Protein AF-A0A7X8L745-F1 (afdb_monomer)

Foldseek 3Di:
DVPDDAAPPQGQQQWADPDPPDTRHDDHPQAVVQVVVQVVCCVVPVDRDKGFDADQDWDQDPPVRDTPSHHPDGTPYIDPVQFFFDPDFPLVCCCVPVVVVDDDPRSLVVSLVCQVPDDPDCVPPPRCPPPDRDGSSNVVSNVVCVVVDPDPPDDDDDDDDPPNPDSND

Mean predicted aligned error: 8.17 Å

Solvent-accessible surface area (backbone atoms only — not comparable to full-atom values): 10421 Å² total; per-residue (Å²): 93,99,86,46,82,65,16,94,87,60,42,68,56,42,40,41,83,67,50,99,89,42,64,42,70,33,80,58,71,44,50,63,52,28,54,50,51,31,49,53,46,25,75,76,68,75,45,87,61,79,36,64,48,68,34,77,21,55,46,67,42,86,84,82,69,43,72,47,77,47,23,89,47,26,49,88,22,58,32,76,85,49,67,58,54,77,88,70,70,45,63,66,56,42,43,68,63,81,35,57,91,47,57,71,70,60,32,51,50,53,50,32,52,50,65,71,72,53,70,94,73,53,88,84,38,82,60,35,65,85,64,78,88,48,40,42,47,51,57,52,16,48,52,44,37,69,69,63,48,95,61,90,86,69,87,82,82,80,88,85,77,73,86,80,63,55,94,68,111

Secondary structure (DSSP, 8-state):
-TT---BTTTBTTTPEEEETTEEEPPP-SHHHHHHHHHHHHHHHHS-----EE-----EE-TTT--EE---SSS-SEE-GGG-S------HHHIIIIISTT--HHHHHHHHHHHHHHS-S--TTSTTTTT-----HHHHHHHHHHHHH-SS--S-------STT--TT-

Sequence (169 aa):
INGSGYNEEYGLLGSNKATDDSVKLFPRDCQELVDKIQNIIKEKTGKTIEVMVYGDGAFKDPVGKIWELADPVVSPAYTKGLEGTPNEIKLKYLADNNFADLKGEELKKAISEYIHDKKNDLVGEAESLGTTPRRLTDLIGSLCDLTSGSGDKGTPIVYIQGYFDNFSE

Radius of gyration: 20.5 Å; Cα contacts (8 Å, |Δi|>4): 199; chains: 1; bounding box: 45×47×62 Å

Nearest PDB structures (foldseek):
  7vvg-assembly1_C  TM=2.165E-01  e=9.466E+00  Homo sapiens

pLDDT: mean 82.8, std 11.99, range [50.78, 98.5]

Structure (mmCIF, N/CA/C/O backbone):
data_AF-A0A7X8L745-F1
#
_entry.id   AF-A0A7X8L745-F1
#
loop_
_atom_site.group_PDB
_atom_site.id
_atom_site.type_symbol
_atom_site.label_atom_id
_atom_site.label_alt_id
_atom_site.label_comp_id
_atom_site.label_asym_id
_atom_site.label_entity_id
_atom_site.label_seq_id
_atom_site.pdbx_PDB_ins_code
_atom_site.Cartn_x
_atom_site.Cartn_y
_atom_site.Cartn_z
_atom_site.occupancy
_atom_site.B_iso_or_equiv
_atom_site.auth_seq_id
_atom_site.auth_comp_id
_atom_site.auth_asym_id
_atom_site.auth_atom_id
_atom_site.pdbx_PDB_model_num
ATOM 1 N N . ILE A 1 1 ? 10.014 0.113 -27.063 1.00 50.78 1 ILE A N 1
ATOM 2 C CA . ILE A 1 1 ? 10.855 0.756 -28.110 1.00 50.78 1 ILE A CA 1
ATOM 3 C C . ILE A 1 1 ? 11.950 -0.225 -28.511 1.00 50.78 1 ILE A C 1
ATOM 5 O O . ILE A 1 1 ? 12.624 -0.698 -27.618 1.00 50.78 1 ILE A O 1
ATOM 9 N N . ASN A 1 2 ? 12.118 -0.589 -29.788 1.00 63.34 2 ASN A N 1
ATOM 10 C CA . ASN A 1 2 ? 13.163 -1.540 -30.234 1.00 63.34 2 ASN A CA 1
ATOM 11 C C . ASN A 1 2 ? 13.205 -2.884 -29.461 1.00 63.34 2 ASN A C 1
ATOM 13 O O . ASN A 1 2 ? 14.276 -3.427 -29.216 1.00 63.34 2 ASN A O 1
ATOM 17 N N . GLY A 1 3 ? 12.049 -3.407 -29.034 1.00 69.88 3 GLY A N 1
ATOM 18 C CA . GLY A 1 3 ? 11.961 -4.606 -28.184 1.00 69.88 3 GLY A CA 1
ATOM 19 C C . GLY A 1 3 ? 12.091 -4.346 -26.676 1.00 69.88 3 GLY A C 1
ATOM 20 O O . GLY A 1 3 ? 11.764 -5.221 -25.882 1.00 69.88 3 GLY A O 1
ATOM 21 N N . SER A 1 4 ? 12.482 -3.140 -26.257 1.00 68.12 4 SER A N 1
ATOM 22 C CA . SER A 1 4 ? 12.376 -2.698 -24.864 1.00 68.12 4 SER A CA 1
ATOM 23 C C . SER A 1 4 ? 10.902 -2.536 -24.486 1.00 68.12 4 SER A C 1
ATOM 25 O O . SER A 1 4 ? 10.138 -1.905 -25.229 1.00 68.12 4 SER A O 1
ATOM 27 N N . GLY A 1 5 ? 10.509 -3.123 -23.354 1.00 75.94 5 GLY A N 1
ATOM 28 C CA . GLY A 1 5 ? 9.145 -3.056 -22.828 1.00 75.94 5 GLY A CA 1
ATOM 29 C C . GLY A 1 5 ? 8.729 -1.645 -22.401 1.00 75.94 5 GLY A C 1
ATOM 30 O O . GLY A 1 5 ? 9.510 -0.700 -22.471 1.00 75.94 5 GLY A O 1
ATOM 31 N N . TYR A 1 6 ? 7.476 -1.512 -21.984 1.00 84.75 6 TYR A N 1
ATOM 32 C CA . TYR A 1 6 ? 6.902 -0.335 -21.331 1.00 84.75 6 TYR A CA 1
ATOM 33 C C . TYR A 1 6 ? 5.765 -0.810 -20.414 1.00 84.75 6 TYR A C 1
ATOM 35 O O . TYR A 1 6 ? 5.348 -1.969 -20.522 1.00 84.75 6 TYR A O 1
ATOM 43 N N . ASN A 1 7 ? 5.282 0.049 -19.514 1.00 89.25 7 ASN A N 1
ATOM 44 C CA . ASN A 1 7 ? 4.068 -0.248 -18.758 1.00 89.25 7 ASN A CA 1
ATOM 45 C C . ASN A 1 7 ? 2.842 0.016 -19.651 1.00 89.25 7 ASN A C 1
ATOM 47 O O . ASN A 1 7 ? 2.701 1.113 -20.178 1.00 89.25 7 ASN A O 1
ATOM 51 N N . GLU A 1 8 ? 1.965 -0.969 -19.837 1.00 88.12 8 GLU A N 1
ATOM 52 C CA . GLU A 1 8 ? 0.867 -0.889 -20.817 1.00 88.12 8 GLU A CA 1
ATOM 53 C C . GLU A 1 8 ? -0.171 0.204 -20.513 1.00 88.12 8 GLU A C 1
ATOM 55 O O . GLU A 1 8 ? -0.780 0.730 -21.443 1.00 88.12 8 GLU A O 1
ATOM 60 N N . GLU A 1 9 ? -0.328 0.580 -19.243 1.00 87.06 9 GLU A N 1
ATOM 61 C CA . GLU A 1 9 ? -1.280 1.597 -18.788 1.00 87.06 9 GLU A CA 1
ATOM 62 C C . GLU A 1 9 ? -0.651 2.998 -18.751 1.00 87.06 9 GLU A C 1
ATOM 64 O O . GLU A 1 9 ? -1.219 3.958 -19.271 1.00 87.06 9 GLU A O 1
ATOM 69 N N . TYR A 1 10 ? 0.551 3.118 -18.181 1.00 85.81 10 TYR A N 1
ATOM 70 C CA . TYR A 1 10 ? 1.201 4.410 -17.921 1.00 85.81 10 TYR A CA 1
ATOM 71 C C . TYR A 1 10 ? 2.267 4.789 -18.961 1.00 85.81 10 TYR A C 1
ATOM 73 O O . TYR A 1 10 ? 2.782 5.910 -18.973 1.00 85.81 10 TYR A O 1
ATOM 81 N N . GLY A 1 11 ? 2.618 3.884 -19.873 1.00 86.06 11 GLY A N 1
ATOM 82 C CA . GLY A 1 11 ? 3.629 4.130 -20.893 1.00 86.06 11 GLY A CA 1
ATOM 83 C C . GLY A 1 11 ? 5.019 4.325 -20.288 1.00 86.06 11 GLY A C 1
ATOM 84 O O . GLY A 1 11 ? 5.586 3.412 -19.688 1.00 86.06 11 GLY A O 1
ATOM 85 N N . LEU A 1 12 ? 5.574 5.522 -20.500 1.00 83.88 12 LEU A N 1
ATOM 86 C CA . LEU A 1 12 ? 6.846 5.966 -19.921 1.00 83.88 12 LEU A CA 1
ATOM 87 C C . LEU A 1 12 ? 6.657 6.913 -18.721 1.00 83.88 12 LEU A C 1
ATOM 89 O O . LEU A 1 12 ? 7.660 7.347 -18.155 1.00 83.88 12 LEU A O 1
ATOM 93 N N . LEU A 1 13 ? 5.418 7.235 -18.313 1.00 79.81 13 LEU A N 1
ATOM 94 C CA . LEU A 1 13 ? 5.203 7.948 -17.047 1.00 79.81 13 LEU A CA 1
ATOM 95 C C . LEU A 1 13 ? 5.739 7.102 -15.884 1.00 79.81 13 LEU A C 1
ATOM 97 O O . LEU A 1 13 ? 5.608 5.880 -15.897 1.00 79.81 13 LEU A O 1
ATOM 101 N N . GLY A 1 14 ? 6.370 7.753 -14.904 1.00 77.50 14 GLY A N 1
ATOM 102 C CA . GLY A 1 14 ? 7.045 7.084 -13.784 1.00 77.50 14 GLY A CA 1
ATOM 103 C C . GLY A 1 14 ? 8.386 6.436 -14.146 1.00 77.50 14 GLY A C 1
ATOM 104 O O . GLY A 1 14 ? 9.046 5.853 -13.293 1.00 77.50 14 GLY A O 1
ATOM 105 N N . SER A 1 15 ? 8.831 6.514 -15.408 1.00 83.62 15 SER A N 1
ATOM 106 C CA . SER A 1 15 ? 10.187 6.078 -15.750 1.00 83.62 15 SER A CA 1
ATOM 107 C C . SER A 1 15 ? 11.200 7.107 -15.256 1.00 83.62 15 SER A C 1
ATOM 109 O O . SER A 1 15 ? 11.067 8.298 -15.534 1.00 83.62 15 SER A O 1
ATOM 111 N N . ASN A 1 16 ? 12.238 6.650 -14.564 1.00 80.69 16 ASN A N 1
ATOM 112 C CA . ASN A 1 16 ? 13.275 7.520 -14.013 1.00 80.69 16 ASN A CA 1
ATOM 113 C C . ASN A 1 16 ? 14.526 7.510 -14.904 1.00 80.69 16 ASN A C 1
ATOM 115 O O . ASN A 1 16 ? 14.776 6.548 -15.629 1.00 80.69 16 ASN A O 1
ATOM 119 N N . LYS A 1 17 ? 15.346 8.559 -14.863 1.00 84.06 17 LYS A N 1
ATOM 120 C CA . LYS A 1 17 ? 16.627 8.578 -15.577 1.00 84.06 17 LYS A CA 1
ATOM 121 C C . LYS A 1 17 ? 17.587 7.583 -14.917 1.00 84.06 17 LYS A C 1
ATOM 123 O O . LYS A 1 17 ? 17.866 7.692 -13.730 1.00 84.06 17 LYS A O 1
ATOM 128 N N . ALA A 1 18 ? 18.087 6.616 -15.687 1.00 83.88 18 ALA A N 1
ATOM 129 C CA . ALA A 1 18 ? 19.045 5.615 -15.208 1.00 83.88 18 ALA A CA 1
ATOM 130 C C . ALA A 1 18 ? 20.480 5.970 -15.617 1.00 83.88 18 ALA A C 1
ATOM 132 O O . ALA A 1 18 ? 21.402 5.898 -14.810 1.00 83.88 18 ALA A O 1
ATOM 133 N N . THR A 1 19 ? 20.663 6.388 -16.869 1.00 87.06 19 THR A N 1
ATOM 134 C CA . THR A 1 19 ? 21.921 6.937 -17.394 1.00 87.06 19 THR A CA 1
ATOM 135 C C . THR A 1 19 ? 21.614 8.137 -18.285 1.00 87.06 19 THR A C 1
ATOM 137 O O . THR A 1 19 ? 20.452 8.507 -18.447 1.00 87.06 19 THR A O 1
ATOM 140 N N . ASP A 1 20 ? 22.627 8.764 -18.886 1.00 89.81 20 ASP A N 1
ATOM 141 C CA . ASP A 1 20 ? 22.391 9.885 -19.803 1.00 89.81 20 ASP A CA 1
ATOM 142 C C . ASP A 1 20 ? 21.532 9.529 -21.014 1.00 89.81 20 ASP A C 1
ATOM 144 O O . ASP A 1 20 ? 20.721 10.353 -21.436 1.00 89.81 20 ASP A O 1
ATOM 148 N N . ASP A 1 21 ? 21.624 8.278 -21.459 1.00 90.12 21 ASP A N 1
ATOM 149 C CA . ASP A 1 21 ? 20.957 7.779 -22.659 1.00 90.12 21 ASP A CA 1
ATOM 150 C C . ASP A 1 21 ? 19.914 6.686 -22.359 1.00 90.12 21 ASP A C 1
ATOM 152 O O . ASP A 1 21 ? 19.387 6.060 -23.279 1.00 90.12 21 ASP A O 1
ATOM 156 N N . SER A 1 22 ? 19.616 6.408 -21.081 1.00 87.25 22 SER A N 1
ATOM 157 C CA . SER A 1 22 ? 18.657 5.364 -20.6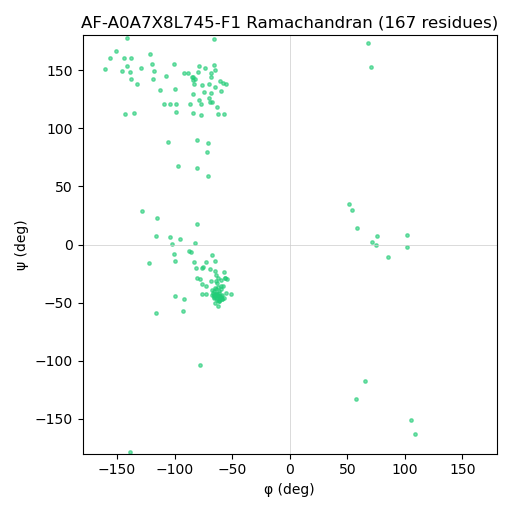99 1.00 87.25 22 SER A CA 1
ATOM 158 C C . SER A 1 22 ? 17.777 5.738 -19.513 1.00 87.25 22 SER A C 1
ATOM 160 O O . SER A 1 22 ? 18.147 6.518 -18.632 1.00 87.25 22 SER A O 1
ATOM 162 N N . VAL A 1 23 ? 16.596 5.125 -19.480 1.00 87.06 23 VAL A N 1
ATOM 163 C CA . VAL A 1 23 ? 15.621 5.277 -18.401 1.00 87.06 23 VAL A CA 1
ATOM 164 C C . VAL A 1 23 ? 15.350 3.934 -17.726 1.00 87.06 23 VAL A C 1
ATOM 166 O O . VAL A 1 23 ? 15.283 2.893 -18.383 1.00 87.06 23 VAL A O 1
ATOM 169 N N . LYS A 1 24 ? 15.175 3.965 -16.406 1.00 86.50 24 LYS A N 1
ATOM 170 C CA . LYS A 1 24 ? 14.598 2.886 -15.608 1.00 86.50 24 LYS A CA 1
ATOM 171 C C . LYS A 1 24 ? 13.093 2.928 -15.826 1.00 86.50 24 LYS A C 1
ATOM 173 O O . LYS A 1 24 ? 12.439 3.883 -15.420 1.00 86.50 24 LYS A O 1
ATOM 178 N N . LEU A 1 25 ? 12.569 1.915 -16.506 1.00 87.75 25 LEU A N 1
ATOM 179 C CA . LEU A 1 25 ? 11.150 1.839 -16.832 1.00 87.75 25 LEU A CA 1
ATOM 180 C C . LEU A 1 25 ? 10.306 1.621 -15.577 1.00 87.75 25 LEU A C 1
ATOM 182 O O . LEU A 1 25 ? 10.703 0.869 -14.682 1.00 87.75 25 LEU A O 1
ATOM 186 N N . PHE A 1 26 ? 9.124 2.232 -15.565 1.00 88.00 26 PHE A N 1
ATOM 187 C CA . PHE A 1 26 ? 8.087 1.920 -14.587 1.00 88.00 26 PHE A CA 1
ATOM 188 C C . PHE A 1 26 ? 7.727 0.421 -14.677 1.00 88.00 26 PHE A C 1
ATOM 190 O O . PHE A 1 26 ? 7.687 -0.128 -15.789 1.00 88.00 26 PHE A O 1
ATOM 197 N N . PRO A 1 27 ? 7.527 -0.282 -13.547 1.00 88.88 27 PRO A N 1
ATOM 198 C CA . PRO A 1 27 ? 7.383 -1.730 -13.553 1.00 88.88 27 PRO A CA 1
ATOM 199 C C . PRO A 1 27 ? 6.122 -2.174 -14.309 1.00 88.88 27 PRO A C 1
ATOM 201 O O . PRO A 1 27 ? 5.117 -1.466 -14.365 1.00 88.88 27 PRO A O 1
ATOM 204 N N . ARG A 1 28 ? 6.195 -3.364 -14.909 1.00 88.94 28 ARG A N 1
ATOM 205 C CA . ARG A 1 28 ? 5.112 -4.029 -15.653 1.00 88.94 28 ARG A CA 1
ATOM 206 C C . ARG A 1 28 ? 4.807 -5.387 -15.030 1.00 88.94 28 ARG A C 1
ATOM 208 O O . ARG A 1 28 ? 5.624 -5.903 -14.273 1.00 88.94 28 ARG A O 1
ATOM 215 N N . ASP A 1 29 ? 3.650 -5.953 -15.372 1.00 92.19 29 ASP A N 1
ATOM 216 C CA . ASP A 1 29 ? 3.195 -7.273 -14.907 1.00 92.19 29 ASP A CA 1
ATOM 217 C C . ASP A 1 29 ? 3.205 -7.407 -13.365 1.00 92.19 29 ASP A C 1
ATOM 219 O O . ASP A 1 29 ? 3.387 -8.486 -12.799 1.00 92.19 29 ASP A O 1
ATOM 223 N N . CYS A 1 30 ? 3.003 -6.286 -12.659 1.00 93.88 30 CYS A N 1
ATOM 224 C CA . CYS A 1 30 ? 3.108 -6.209 -11.202 1.00 93.88 30 CYS A CA 1
ATOM 225 C C . CYS A 1 30 ? 2.084 -7.104 -10.485 1.00 93.88 30 CYS A C 1
ATOM 227 O O . CYS A 1 30 ? 2.364 -7.575 -9.384 1.00 93.88 30 CYS A O 1
ATOM 229 N N . GLN A 1 31 ? 0.923 -7.364 -11.100 1.00 96.31 31 GLN A N 1
ATOM 230 C CA . GLN A 1 31 ? -0.106 -8.218 -10.503 1.00 96.31 31 GLN A CA 1
ATOM 231 C C . GLN A 1 31 ? 0.363 -9.672 -10.377 1.00 96.31 31 GLN A C 1
ATOM 233 O O . GLN A 1 31 ? 0.253 -10.263 -9.305 1.00 96.31 31 GLN A O 1
ATOM 238 N N . GLU A 1 32 ? 0.972 -10.228 -11.430 1.00 96.69 32 GLU A N 1
ATOM 239 C CA . GLU A 1 32 ? 1.518 -11.590 -11.386 1.00 96.69 32 GLU A CA 1
ATOM 240 C C . GLU A 1 32 ? 2.589 -11.713 -10.292 1.00 96.69 32 GLU A C 1
ATOM 242 O O . GLU A 1 32 ? 2.655 -12.718 -9.579 1.00 96.69 32 GLU A O 1
ATOM 247 N N . LEU A 1 33 ? 3.403 -10.666 -10.117 1.00 95.88 33 LEU A N 1
ATOM 248 C CA . LEU A 1 33 ? 4.432 -10.621 -9.085 1.00 95.88 33 LEU A CA 1
ATOM 249 C C . LEU A 1 33 ? 3.838 -10.690 -7.670 1.00 95.88 33 LEU A C 1
ATOM 251 O O . LEU A 1 33 ? 4.266 -11.540 -6.884 1.00 95.88 33 LEU A O 1
ATOM 255 N N . VAL A 1 34 ? 2.883 -9.817 -7.329 1.00 97.75 34 VAL A N 1
ATOM 256 C CA . VAL A 1 34 ? 2.319 -9.770 -5.965 1.00 97.75 34 VAL A CA 1
ATOM 257 C C . VAL A 1 34 ? 1.548 -11.047 -5.629 1.00 97.75 34 VAL A C 1
ATOM 259 O O . VAL A 1 34 ? 1.735 -11.597 -4.541 1.00 97.75 34 VAL A O 1
ATOM 262 N N . ASP A 1 35 ? 0.793 -11.590 -6.588 1.00 98.19 35 ASP A N 1
ATOM 263 C CA . ASP A 1 35 ? 0.045 -12.839 -6.419 1.00 98.19 35 ASP A CA 1
ATOM 264 C C . ASP A 1 35 ? 0.998 -14.021 -6.194 1.00 98.19 35 ASP A C 1
ATOM 266 O O . ASP A 1 35 ? 0.798 -14.857 -5.306 1.00 98.19 35 ASP A O 1
ATOM 270 N N . LYS A 1 36 ? 2.097 -14.078 -6.955 1.00 98.19 36 LYS A N 1
ATOM 271 C CA . LYS A 1 36 ? 3.127 -15.109 -6.797 1.00 98.19 36 LYS A CA 1
ATOM 272 C C . LYS A 1 36 ? 3.823 -15.022 -5.441 1.00 98.19 36 LYS A C 1
ATOM 274 O O . LYS A 1 36 ? 4.052 -16.059 -4.819 1.00 98.19 36 LYS A O 1
ATOM 279 N N . ILE A 1 37 ? 4.153 -13.819 -4.969 1.00 97.50 37 ILE A N 1
ATOM 280 C CA . ILE A 1 37 ? 4.774 -13.627 -3.650 1.00 97.50 37 ILE A CA 1
ATOM 281 C C . ILE A 1 37 ? 3.821 -14.088 -2.541 1.00 97.50 37 ILE A C 1
ATOM 283 O O . ILE A 1 37 ? 4.239 -14.865 -1.678 1.00 97.50 37 ILE A O 1
ATOM 287 N N . GLN A 1 38 ? 2.547 -13.678 -2.584 1.00 98.25 38 GLN A N 1
ATOM 288 C CA . GLN A 1 38 ? 1.542 -14.112 -1.609 1.00 98.25 38 GLN A CA 1
ATOM 289 C C . GLN A 1 38 ? 1.417 -15.642 -1.589 1.00 98.25 38 GLN A C 1
ATOM 291 O O . GLN A 1 38 ? 1.447 -16.247 -0.514 1.00 98.25 38 GLN A O 1
ATOM 296 N N . ASN A 1 39 ? 1.348 -16.277 -2.763 1.00 98.44 39 ASN A N 1
ATOM 297 C CA . ASN A 1 39 ? 1.272 -17.734 -2.880 1.00 98.44 39 ASN A CA 1
ATOM 298 C C . ASN A 1 39 ? 2.502 -18.429 -2.282 1.00 98.44 39 ASN A C 1
ATOM 300 O O . ASN A 1 39 ? 2.347 -19.324 -1.455 1.00 98.44 39 ASN A O 1
ATOM 304 N N . ILE A 1 40 ? 3.717 -17.977 -2.612 1.00 98.38 40 ILE A N 1
ATOM 305 C CA . ILE A 1 40 ? 4.962 -18.545 -2.066 1.00 98.38 40 ILE A CA 1
ATOM 306 C C . ILE A 1 40 ? 4.988 -18.453 -0.536 1.00 98.38 40 ILE A C 1
ATOM 308 O O . ILE A 1 40 ? 5.387 -19.403 0.143 1.00 98.38 40 ILE A O 1
ATOM 312 N N . ILE A 1 41 ? 4.581 -17.315 0.028 1.00 97.75 41 ILE A N 1
ATOM 313 C CA . ILE A 1 41 ? 4.568 -17.118 1.481 1.00 97.75 41 ILE A CA 1
ATOM 314 C C . ILE A 1 41 ? 3.519 -18.021 2.126 1.00 97.75 41 ILE A C 1
ATOM 316 O O . ILE A 1 41 ? 3.820 -18.687 3.120 1.00 97.75 41 ILE A O 1
ATOM 320 N N . LYS A 1 42 ? 2.329 -18.122 1.532 1.00 98.06 42 LYS A N 1
ATOM 321 C CA . LYS A 1 42 ? 1.263 -19.007 2.002 1.00 98.06 42 LYS A CA 1
ATOM 322 C C . LYS A 1 42 ? 1.676 -20.475 1.975 1.00 98.06 42 LYS A C 1
ATOM 324 O O . LYS A 1 42 ? 1.467 -21.171 2.963 1.00 98.06 42 LYS A O 1
ATOM 329 N N . GLU A 1 43 ? 2.316 -20.933 0.904 1.00 98.50 43 GLU A N 1
ATOM 330 C CA . GLU A 1 43 ? 2.841 -22.300 0.790 1.00 98.50 43 GLU A CA 1
ATOM 331 C C . GLU A 1 43 ? 3.909 -22.603 1.847 1.00 98.50 43 GLU A C 1
ATOM 333 O O . GLU A 1 43 ? 3.915 -23.683 2.435 1.00 98.50 43 GLU A O 1
ATOM 338 N N . LYS A 1 44 ? 4.810 -21.651 2.114 1.00 98.31 44 LYS A N 1
ATOM 339 C CA . LYS A 1 44 ? 5.933 -21.850 3.044 1.00 98.31 44 LYS A CA 1
ATOM 340 C C . LYS A 1 44 ? 5.556 -21.707 4.515 1.00 98.31 44 LYS A C 1
ATOM 342 O O . LYS A 1 44 ? 6.222 -22.294 5.362 1.00 98.31 44 LYS A O 1
ATOM 347 N N . THR A 1 45 ? 4.550 -20.895 4.829 1.00 97.81 45 THR A N 1
ATOM 348 C CA . THR A 1 45 ? 4.251 -20.482 6.213 1.00 97.81 45 THR A CA 1
ATOM 349 C C . THR A 1 45 ? 2.838 -20.834 6.671 1.00 97.81 45 THR A C 1
ATOM 351 O O . THR A 1 45 ? 2.546 -20.776 7.864 1.00 97.81 45 THR A O 1
ATOM 354 N N . GLY A 1 46 ? 1.938 -21.161 5.742 1.00 97.94 46 GLY A N 1
ATOM 355 C CA . GLY A 1 46 ? 0.508 -21.318 6.007 1.00 97.94 46 GLY A CA 1
ATOM 356 C C . GLY A 1 46 ? -0.228 -20.003 6.289 1.00 97.94 46 GLY A C 1
ATOM 357 O O . GLY A 1 46 ? -1.425 -20.031 6.576 1.00 97.94 46 GLY A O 1
ATOM 358 N N . LYS A 1 47 ? 0.450 -18.849 6.231 1.00 96.19 47 LYS A N 1
ATOM 359 C CA . LYS A 1 47 ? -0.143 -17.529 6.476 1.00 96.19 47 LYS A CA 1
ATOM 360 C C . LYS A 1 47 ? -0.452 -16.832 5.157 1.00 96.19 47 LYS A C 1
ATOM 362 O O . LYS A 1 47 ? 0.385 -16.790 4.261 1.00 96.19 47 LYS A O 1
ATOM 367 N N . THR A 1 48 ? -1.651 -16.267 5.056 1.00 95.62 48 THR A N 1
ATOM 368 C CA . THR A 1 48 ? -1.982 -15.336 3.971 1.00 95.62 48 THR A CA 1
ATOM 369 C C . THR A 1 48 ? -1.545 -13.951 4.424 1.00 95.62 48 THR A C 1
ATOM 371 O O . THR A 1 48 ? -1.986 -13.504 5.479 1.00 95.62 48 THR A O 1
ATOM 374 N N . ILE A 1 49 ? -0.652 -13.319 3.666 1.00 95.88 49 ILE A N 1
ATOM 375 C CA . ILE A 1 49 ? -0.269 -11.921 3.871 1.00 95.88 49 ILE A CA 1
ATOM 376 C C . ILE A 1 49 ? -0.648 -11.124 2.637 1.00 95.88 49 ILE A C 1
ATOM 378 O O . ILE A 1 49 ? -0.606 -11.658 1.527 1.00 95.88 49 ILE A O 1
ATOM 382 N N . GLU A 1 50 ? -0.964 -9.853 2.817 1.00 96.94 50 GLU A N 1
ATOM 383 C CA . GLU A 1 50 ? -1.178 -8.966 1.686 1.00 96.94 50 GLU A CA 1
ATOM 384 C C . GLU A 1 50 ? 0.148 -8.392 1.177 1.00 96.94 50 GLU A C 1
ATOM 386 O O . GLU A 1 50 ? 1.076 -8.147 1.949 1.00 96.94 50 GLU A O 1
ATOM 391 N N . VAL A 1 51 ? 0.246 -8.219 -0.139 1.00 97.69 51 VAL A N 1
ATOM 392 C CA . VAL A 1 51 ? 1.466 -7.815 -0.841 1.00 97.69 51 VAL A CA 1
ATOM 393 C C . VAL A 1 51 ? 1.118 -6.691 -1.806 1.00 97.69 51 VAL A C 1
ATOM 395 O O . VAL A 1 51 ? 0.113 -6.758 -2.506 1.00 97.69 51 VAL A O 1
ATOM 398 N N . MET A 1 52 ? 1.969 -5.671 -1.880 1.00 96.69 52 MET A N 1
ATOM 399 C CA . MET A 1 52 ? 1.854 -4.603 -2.869 1.00 96.69 52 MET A CA 1
ATOM 400 C C . MET A 1 52 ? 3.224 -4.221 -3.418 1.00 96.69 52 MET A C 1
ATOM 402 O O . MET A 1 52 ? 4.226 -4.270 -2.704 1.00 96.69 52 MET A O 1
ATOM 406 N N . VAL A 1 53 ? 3.253 -3.803 -4.680 1.00 94.94 53 VAL A N 1
ATOM 407 C CA . VAL A 1 53 ? 4.335 -2.962 -5.200 1.00 94.94 53 VAL A CA 1
ATOM 408 C C . VAL A 1 53 ? 3.972 -1.529 -4.839 1.00 94.94 53 VAL A C 1
ATOM 410 O O . VAL A 1 53 ? 2.840 -1.115 -5.085 1.00 94.94 53 VAL A O 1
ATOM 413 N N . TYR A 1 54 ? 4.896 -0.790 -4.236 1.00 92.44 54 TYR A N 1
ATOM 414 C CA . TYR A 1 54 ? 4.668 0.590 -3.824 1.00 92.44 54 TYR A CA 1
ATOM 415 C C . TYR A 1 54 ? 5.646 1.539 -4.518 1.00 92.44 54 TYR A C 1
ATOM 417 O O . TYR A 1 54 ? 6.734 1.133 -4.930 1.00 92.44 54 TYR A O 1
ATOM 425 N N . GLY A 1 55 ? 5.216 2.785 -4.621 1.00 87.62 55 GLY A N 1
ATOM 426 C CA . GLY A 1 55 ? 5.937 3.934 -5.133 1.00 87.62 55 GLY A CA 1
ATOM 427 C C . GLY A 1 55 ? 5.604 5.170 -4.302 1.00 87.62 55 GLY A C 1
ATOM 428 O O . GLY A 1 55 ? 4.790 5.110 -3.375 1.00 87.62 55 GLY A O 1
ATOM 429 N N . ASP A 1 56 ? 6.228 6.286 -4.641 1.00 81.06 56 ASP A N 1
ATOM 430 C CA . ASP A 1 56 ? 6.024 7.585 -3.987 1.00 81.06 56 ASP A CA 1
ATOM 431 C C . ASP A 1 56 ? 4.669 8.211 -4.362 1.00 81.06 56 ASP A C 1
ATOM 433 O O . ASP A 1 56 ? 3.978 8.801 -3.527 1.00 81.06 56 ASP A O 1
ATOM 437 N N . GLY A 1 57 ? 4.245 8.001 -5.609 1.00 80.75 57 GLY A N 1
ATOM 438 C CA . GLY A 1 57 ? 3.033 8.567 -6.177 1.00 80.75 57 GLY A CA 1
ATOM 439 C C . GLY A 1 57 ? 3.144 10.075 -6.413 1.00 80.75 57 GLY A C 1
ATOM 440 O O . GLY A 1 57 ? 3.868 10.809 -5.743 1.00 80.75 57 GLY A O 1
ATOM 441 N N . ALA A 1 58 ? 2.383 10.575 -7.382 1.00 77.62 58 ALA A N 1
ATOM 442 C CA . ALA A 1 58 ? 2.391 11.995 -7.684 1.00 77.62 58 ALA A CA 1
ATOM 443 C C . ALA A 1 58 ? 1.724 12.807 -6.563 1.00 77.62 58 ALA A C 1
ATOM 445 O O . ALA A 1 58 ? 0.554 12.592 -6.228 1.00 77.62 58 ALA A O 1
ATOM 446 N N . PHE A 1 59 ? 2.424 13.812 -6.036 1.00 71.44 59 PHE A N 1
ATOM 447 C CA . PHE A 1 59 ? 1.856 14.735 -5.057 1.00 71.44 59 PHE A CA 1
ATOM 448 C C . PHE A 1 59 ? 2.258 16.184 -5.322 1.00 71.44 59 PHE A C 1
ATOM 450 O O . PHE A 1 59 ? 3.203 16.499 -6.043 1.00 71.44 59 PHE A O 1
ATOM 457 N N . LYS A 1 60 ? 1.487 17.107 -4.746 1.00 68.69 60 LYS A N 1
ATOM 458 C CA . LYS A 1 60 ? 1.814 18.530 -4.763 1.00 68.69 60 LYS A CA 1
ATOM 459 C C . LYS A 1 60 ? 2.465 18.898 -3.445 1.00 68.69 60 LYS A C 1
ATOM 461 O O . LYS A 1 60 ? 1.781 18.902 -2.421 1.00 68.69 60 LYS A O 1
ATOM 466 N N . ASP A 1 61 ? 3.739 19.268 -3.482 1.00 65.56 61 ASP A N 1
ATOM 467 C CA . ASP A 1 61 ? 4.426 19.770 -2.299 1.00 65.56 61 ASP A CA 1
ATOM 468 C C . ASP A 1 61 ? 3.753 21.082 -1.835 1.00 65.56 61 ASP A C 1
ATOM 470 O O . ASP A 1 61 ? 3.718 22.076 -2.578 1.00 65.56 61 ASP A O 1
ATOM 474 N N . PRO A 1 62 ? 3.184 21.128 -0.615 1.00 67.81 62 PRO A N 1
ATOM 475 C CA . PRO A 1 62 ? 2.540 22.328 -0.104 1.00 67.81 62 PRO A CA 1
ATOM 476 C C . PRO A 1 62 ? 3.526 23.462 0.206 1.00 67.81 62 PRO A C 1
ATOM 478 O O . PRO A 1 62 ? 3.079 24.613 0.249 1.00 67.81 62 PRO A O 1
ATOM 481 N N . VAL A 1 63 ? 4.818 23.188 0.407 1.00 75.69 63 VAL A N 1
ATOM 482 C CA . VAL A 1 63 ? 5.845 24.191 0.731 1.00 75.69 63 VAL A CA 1
ATOM 483 C C . VAL A 1 63 ? 6.520 24.692 -0.542 1.00 75.69 63 VAL A C 1
ATOM 485 O O . VAL A 1 63 ? 6.443 25.885 -0.834 1.00 75.69 63 VAL A O 1
ATOM 488 N N . GLY A 1 64 ? 7.105 23.791 -1.333 1.00 70.94 64 GLY A N 1
ATOM 489 C CA . GLY A 1 64 ? 7.781 24.113 -2.591 1.00 70.94 64 GLY A CA 1
ATOM 490 C C . GLY A 1 64 ? 6.837 24.486 -3.734 1.00 70.94 64 GLY A C 1
ATOM 491 O O . GLY A 1 64 ? 7.278 25.062 -4.725 1.00 70.94 64 GLY A O 1
ATOM 492 N N . LYS A 1 65 ? 5.531 24.202 -3.601 1.00 70.94 65 LYS A N 1
ATOM 493 C CA . LYS A 1 65 ? 4.480 24.455 -4.611 1.00 70.94 65 LYS A CA 1
ATOM 494 C C . LYS A 1 65 ? 4.713 23.762 -5.956 1.00 70.94 65 LYS A C 1
ATOM 496 O O . LYS A 1 65 ? 4.022 24.083 -6.925 1.00 70.94 65 LYS A O 1
ATOM 501 N N . ILE A 1 66 ? 5.633 22.807 -6.008 1.00 68.12 66 ILE A N 1
ATOM 502 C CA . ILE A 1 66 ? 5.895 21.986 -7.183 1.00 68.12 66 ILE A CA 1
ATOM 503 C C . ILE A 1 66 ? 4.985 20.759 -7.174 1.00 68.12 66 ILE A C 1
ATOM 505 O O . ILE A 1 66 ? 4.598 20.255 -6.119 1.00 68.12 66 ILE A O 1
ATOM 509 N N . TRP A 1 67 ? 4.614 20.308 -8.367 1.00 65.44 67 TRP A N 1
ATOM 510 C CA . TRP A 1 67 ? 4.072 18.969 -8.540 1.00 65.44 67 TRP A CA 1
ATOM 511 C C . TRP A 1 67 ? 5.254 18.023 -8.662 1.00 65.44 67 TRP A C 1
ATOM 513 O O . TRP A 1 67 ? 6.006 18.103 -9.634 1.00 65.44 67 TRP A O 1
ATOM 523 N N . GLU A 1 68 ? 5.423 17.163 -7.670 1.00 64.94 68 GLU A N 1
ATOM 524 C CA . GLU A 1 68 ? 6.329 16.034 -7.762 1.00 64.94 68 GLU A CA 1
ATOM 525 C C . GLU A 1 68 ? 5.584 14.949 -8.538 1.00 64.94 68 GLU A C 1
ATOM 527 O O . GLU A 1 68 ? 4.783 14.190 -7.999 1.00 64.94 68 GLU A O 1
ATOM 532 N N . LEU A 1 69 ? 5.743 14.983 -9.862 1.00 66.00 69 LEU A N 1
ATOM 533 C CA . LEU A 1 69 ? 5.222 13.971 -10.779 1.00 66.00 69 LEU A CA 1
ATOM 534 C C . LEU A 1 69 ? 6.174 12.774 -10.769 1.00 66.00 69 LEU A C 1
ATOM 536 O O . LEU A 1 69 ? 6.868 12.536 -11.757 1.00 66.00 69 LEU A O 1
ATOM 540 N N . ALA A 1 70 ? 6.260 12.102 -9.625 1.00 75.12 70 ALA A N 1
ATOM 541 C CA . ALA A 1 70 ? 7.090 10.924 -9.467 1.00 75.12 70 ALA A CA 1
ATOM 542 C C . ALA A 1 70 ? 6.39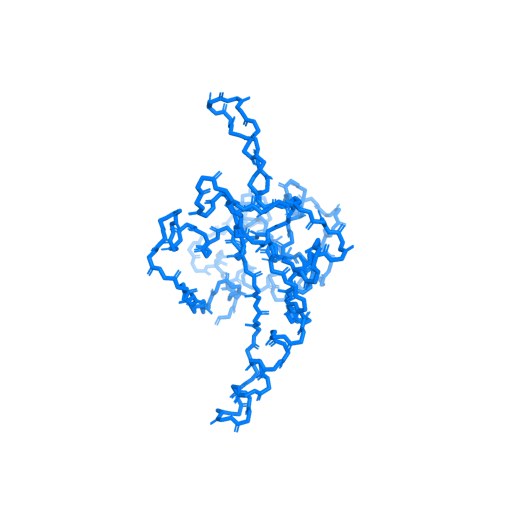3 9.708 -10.101 1.00 75.12 70 ALA A C 1
ATOM 544 O O . ALA A 1 70 ? 6.312 9.633 -11.331 1.00 75.12 70 ALA A O 1
ATOM 545 N N . ASP A 1 71 ? 5.806 8.809 -9.316 1.00 84.38 71 ASP A N 1
ATOM 546 C CA . ASP A 1 71 ? 5.036 7.704 -9.879 1.00 84.38 71 ASP A CA 1
ATOM 547 C C . ASP A 1 71 ? 3.594 8.104 -10.254 1.00 84.38 71 ASP A C 1
ATOM 549 O O . ASP A 1 71 ? 2.930 8.867 -9.545 1.00 84.38 71 ASP A O 1
ATOM 553 N N . PRO A 1 72 ? 3.040 7.579 -11.365 1.00 85.38 72 PRO A N 1
ATOM 554 C CA . PRO A 1 72 ? 1.670 7.885 -11.783 1.00 85.38 72 PRO A CA 1
ATOM 555 C C . PRO A 1 72 ? 0.615 7.376 -10.787 1.00 85.38 72 PRO A C 1
ATOM 557 O O . PRO A 1 72 ? -0.499 7.900 -10.753 1.00 85.38 72 PRO A O 1
ATOM 560 N N . VAL A 1 73 ? 0.966 6.372 -9.977 1.00 87.81 73 VAL A N 1
ATOM 561 C CA . VAL A 1 73 ? 0.150 5.791 -8.907 1.00 87.81 73 VAL A CA 1
ATOM 562 C C . VAL A 1 73 ? 1.043 5.347 -7.752 1.00 87.81 73 VAL A C 1
ATOM 564 O O . VAL A 1 73 ? 2.160 4.897 -7.979 1.00 87.81 73 VAL A O 1
ATOM 567 N N . VAL A 1 74 ? 0.524 5.398 -6.520 1.00 90.31 74 VAL A N 1
ATOM 568 C CA . VAL A 1 74 ? 1.241 4.906 -5.326 1.00 90.31 74 VAL A CA 1
ATOM 569 C C . VAL A 1 74 ? 1.480 3.396 -5.393 1.00 90.31 74 VAL A C 1
ATOM 571 O O . VAL A 1 74 ? 2.464 2.892 -4.867 1.00 90.31 74 VAL A O 1
ATOM 574 N N . SER A 1 75 ? 0.578 2.641 -6.023 1.00 93.38 75 SER A N 1
ATOM 575 C CA . SER A 1 75 ? 0.715 1.192 -6.141 1.00 93.38 75 SER A CA 1
ATOM 576 C C . SER A 1 75 ? 0.226 0.698 -7.499 1.00 93.38 75 SER A C 1
ATOM 578 O O . SER A 1 75 ? -0.977 0.753 -7.758 1.00 93.38 75 SER A O 1
ATOM 580 N N . PRO A 1 76 ? 1.123 0.201 -8.370 1.00 92.62 76 PRO A N 1
ATOM 581 C CA . PRO A 1 76 ? 0.725 -0.356 -9.660 1.00 92.62 76 PRO A CA 1
ATOM 582 C C . PRO A 1 76 ? 0.085 -1.747 -9.551 1.00 92.62 76 PRO A C 1
ATOM 584 O O . PRO A 1 76 ? -0.581 -2.171 -10.488 1.00 92.62 76 PRO A O 1
ATOM 587 N N . ALA A 1 77 ? 0.293 -2.476 -8.448 1.00 95.31 77 ALA A N 1
ATOM 588 C CA . ALA A 1 77 ? -0.427 -3.715 -8.156 1.00 95.31 77 ALA A CA 1
ATOM 589 C C . ALA A 1 77 ? -0.357 -4.082 -6.675 1.00 95.31 77 ALA A C 1
ATOM 591 O O . ALA A 1 77 ? 0.633 -3.809 -5.989 1.00 95.31 77 ALA A O 1
ATOM 592 N N . TYR A 1 78 ? -1.398 -4.769 -6.222 1.00 97.31 78 TYR A N 1
ATOM 593 C CA . TYR A 1 78 ? -1.560 -5.229 -4.853 1.00 97.31 78 TYR A CA 1
ATOM 594 C C . TYR A 1 78 ? -2.507 -6.431 -4.802 1.00 97.31 78 TYR A C 1
ATOM 596 O O . TYR A 1 78 ? -3.271 -6.692 -5.732 1.00 97.31 78 TYR A O 1
ATOM 604 N N . THR A 1 79 ? -2.444 -7.189 -3.714 1.00 97.81 79 THR A N 1
ATOM 605 C CA . THR A 1 79 ? -3.357 -8.303 -3.457 1.00 97.81 79 THR A CA 1
ATOM 606 C C . THR A 1 79 ? -4.705 -7.800 -2.940 1.00 97.81 79 THR A C 1
ATOM 608 O O . THR A 1 79 ? -4.816 -6.733 -2.334 1.00 97.81 79 THR A O 1
ATOM 611 N N . LYS A 1 80 ? -5.755 -8.591 -3.175 1.00 95.94 80 LYS A N 1
ATOM 612 C CA . LYS A 1 80 ? -7.155 -8.188 -2.980 1.00 95.94 80 LYS A CA 1
ATOM 613 C C . LYS A 1 80 ? -7.502 -7.695 -1.568 1.00 95.94 80 LYS A C 1
ATOM 615 O O . LYS A 1 80 ? -8.401 -6.874 -1.426 1.00 95.94 80 LYS A O 1
ATOM 620 N N . GLY A 1 81 ? -6.818 -8.157 -0.521 1.00 92.69 81 GLY A N 1
ATOM 621 C CA . GLY A 1 81 ? -7.083 -7.705 0.849 1.00 92.69 81 GLY A CA 1
ATOM 622 C C . GLY A 1 81 ? -6.708 -6.242 1.110 1.00 92.69 81 GLY A C 1
ATOM 623 O O . GLY A 1 81 ? -7.074 -5.711 2.153 1.00 92.69 81 GLY A O 1
ATOM 624 N N . LEU A 1 82 ? -6.020 -5.579 0.173 1.00 94.06 82 LEU A N 1
ATOM 625 C CA . LEU A 1 82 ? -5.712 -4.144 0.222 1.00 94.06 82 LEU A CA 1
ATOM 626 C C . LEU A 1 82 ? -6.715 -3.283 -0.563 1.00 94.06 82 LEU A C 1
ATOM 628 O O . LEU A 1 82 ? -6.533 -2.069 -0.669 1.00 94.06 82 LEU A O 1
ATOM 632 N N . GLU A 1 83 ? -7.778 -3.875 -1.114 1.00 91.69 83 GLU A N 1
ATOM 633 C CA . GLU A 1 83 ? -8.876 -3.117 -1.711 1.00 91.69 83 GLU A CA 1
ATOM 634 C C . GLU A 1 83 ? -9.700 -2.390 -0.639 1.00 91.69 83 GLU A C 1
ATOM 636 O O . GLU A 1 83 ? -10.044 -2.945 0.402 1.00 91.69 83 GLU A O 1
ATOM 641 N N . GLY A 1 84 ? -10.078 -1.145 -0.933 1.00 87.00 84 GLY A N 1
ATOM 642 C CA . GLY A 1 84 ? -10.971 -0.347 -0.096 1.00 87.00 84 GLY A CA 1
ATOM 643 C C . GLY A 1 84 ? -10.279 0.800 0.634 1.00 87.00 84 GLY A C 1
ATOM 644 O O . GLY A 1 84 ? -9.192 1.255 0.267 1.00 87.00 84 GLY A O 1
ATOM 645 N N . THR A 1 85 ? -10.968 1.308 1.649 1.00 84.00 85 THR A N 1
ATOM 646 C CA . THR A 1 85 ? -10.567 2.445 2.483 1.00 84.00 85 THR A CA 1
ATOM 647 C C . THR A 1 85 ? -10.674 2.048 3.954 1.00 84.00 85 THR A C 1
ATOM 649 O O . THR A 1 85 ? -11.529 1.219 4.281 1.00 84.00 85 THR A O 1
ATOM 652 N N . PRO A 1 86 ? -9.881 2.640 4.862 1.00 78.06 86 PRO A N 1
ATOM 653 C CA . P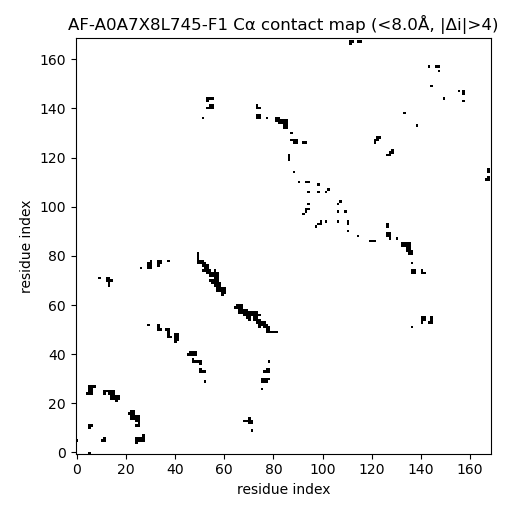RO A 1 86 ? -10.084 2.438 6.289 1.00 78.06 86 PRO A CA 1
ATOM 654 C C . PRO A 1 86 ? -11.513 2.802 6.700 1.00 78.06 86 PRO A C 1
ATOM 656 O O . PRO A 1 86 ? -12.051 3.824 6.271 1.00 78.06 86 PRO A O 1
ATOM 659 N N . ASN A 1 87 ? -12.108 1.985 7.566 1.00 72.69 87 ASN A N 1
ATOM 660 C CA . ASN A 1 87 ? -13.361 2.306 8.242 1.00 72.69 87 ASN A CA 1
ATOM 661 C C . ASN A 1 87 ? -13.046 2.874 9.638 1.00 72.69 87 ASN A C 1
ATOM 663 O O . ASN A 1 87 ? -13.262 2.222 10.664 1.00 72.69 87 ASN A O 1
ATOM 667 N N . GLU A 1 88 ? -12.442 4.063 9.668 1.00 68.62 88 GLU A N 1
ATOM 668 C CA . GLU A 1 88 ? -12.033 4.747 10.899 1.00 68.62 88 GLU A CA 1
ATOM 669 C C . GLU A 1 88 ? -13.179 5.560 11.512 1.00 68.62 88 GLU A C 1
ATOM 671 O O . GLU A 1 88 ? -13.968 6.185 10.806 1.00 68.62 88 GL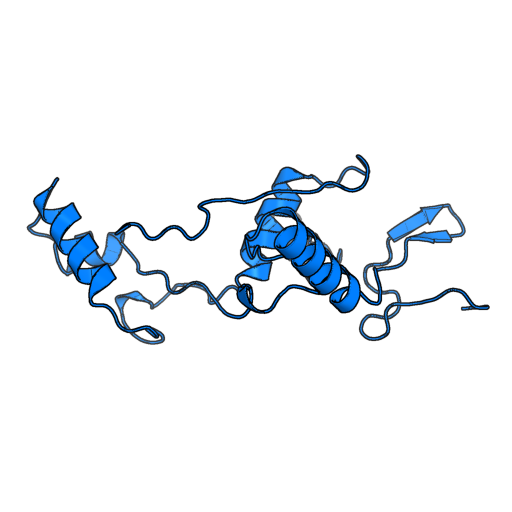U A O 1
ATOM 676 N N . ILE A 1 89 ? -13.236 5.593 12.847 1.00 73.12 89 ILE A N 1
ATOM 677 C CA . ILE A 1 89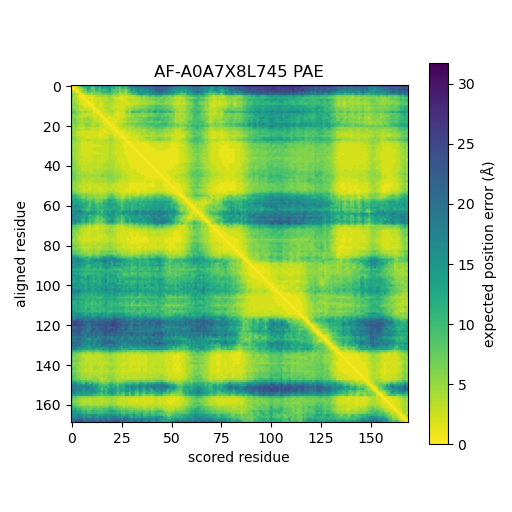 ? -14.122 6.491 13.595 1.00 73.12 89 ILE A CA 1
ATOM 678 C C . ILE A 1 89 ? -13.291 7.588 14.244 1.00 73.12 89 ILE A C 1
ATOM 680 O O . ILE A 1 89 ? -12.188 7.360 14.746 1.00 73.12 89 ILE A O 1
ATOM 684 N N . LYS A 1 90 ? -13.859 8.788 14.327 1.00 77.94 90 LYS A N 1
ATOM 685 C CA . LYS A 1 90 ? -13.294 9.879 15.114 1.00 77.94 90 LYS A CA 1
ATOM 686 C C . LYS A 1 90 ? -13.436 9.611 16.613 1.00 77.94 90 LYS A C 1
ATOM 688 O O . LYS A 1 90 ? -14.361 10.105 17.251 1.00 77.94 90 LYS A O 1
ATOM 693 N N . LEU A 1 91 ? -12.467 8.908 17.199 1.00 81.06 91 LEU A N 1
ATOM 694 C CA . LEU A 1 91 ? -12.435 8.600 18.639 1.00 81.06 91 LEU A CA 1
ATOM 695 C C . LEU A 1 91 ? -12.626 9.842 19.515 1.00 81.06 91 LEU A C 1
ATOM 697 O O . LEU A 1 91 ? -13.400 9.823 20.466 1.00 81.06 91 LEU A O 1
ATOM 701 N N . LYS A 1 92 ? -11.971 10.954 19.157 1.00 81.94 92 LYS A N 1
ATOM 702 C CA . LYS A 1 92 ? -12.127 12.221 19.879 1.00 81.94 92 LYS A CA 1
ATOM 703 C C . LYS A 1 92 ? -13.550 12.779 19.780 1.00 81.94 92 LYS A C 1
ATOM 705 O O . LYS A 1 92 ? -14.055 13.315 20.755 1.00 81.94 92 LYS A O 1
ATOM 710 N N . TYR A 1 93 ? -14.203 12.647 18.625 1.00 83.62 93 TYR A N 1
ATOM 711 C CA . TYR A 1 93 ? -15.588 13.091 18.470 1.00 83.62 93 TYR A CA 1
ATOM 712 C C . TYR A 1 93 ? -16.521 12.284 19.378 1.00 83.62 93 TYR A C 1
ATOM 714 O O . TYR A 1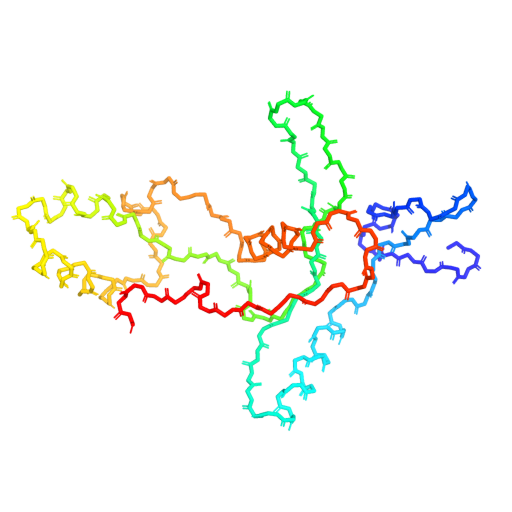 93 ? -17.317 12.881 20.094 1.00 83.62 93 TYR A O 1
ATOM 722 N N . LEU A 1 94 ? -16.372 10.956 19.402 1.00 85.06 94 LEU A N 1
ATOM 723 C CA . LEU A 1 94 ? -17.139 10.091 20.301 1.00 85.06 94 LEU A CA 1
ATOM 724 C C . LEU A 1 94 ? -16.902 10.445 21.771 1.00 85.06 94 LEU A C 1
ATOM 726 O O . LEU A 1 94 ? -17.857 10.572 22.531 1.00 85.06 94 LEU A O 1
ATOM 730 N N . ALA A 1 95 ? -15.640 10.637 22.161 1.00 86.50 95 ALA A N 1
ATOM 731 C CA . ALA A 1 95 ? -15.281 10.992 23.528 1.00 86.50 95 ALA A CA 1
ATOM 732 C C . ALA A 1 95 ? -15.871 12.344 23.951 1.00 86.50 95 ALA A C 1
ATOM 734 O O . ALA A 1 95 ? -16.429 12.448 25.036 1.00 86.50 95 ALA A O 1
ATOM 735 N N . ASP A 1 96 ? -15.791 13.359 23.089 1.00 86.25 96 ASP A N 1
ATOM 736 C CA . ASP A 1 96 ? -16.212 14.721 23.425 1.00 86.25 96 ASP A CA 1
ATOM 737 C C . ASP A 1 96 ? -17.735 14.937 23.295 1.00 86.25 96 ASP A C 1
ATOM 739 O O . ASP A 1 96 ? -18.251 15.895 23.868 1.00 86.25 96 ASP A O 1
ATOM 743 N N . ASN A 1 97 ? -18.459 14.091 22.546 1.00 86.69 97 ASN A N 1
ATOM 744 C CA . ASN A 1 97 ? -19.898 14.263 22.289 1.00 86.69 97 ASN A CA 1
ATOM 745 C C . ASN A 1 97 ? -20.745 13.130 22.878 1.00 86.69 97 ASN A C 1
ATOM 747 O O . ASN A 1 97 ? -21.615 13.385 23.706 1.00 86.69 97 ASN A O 1
ATOM 751 N N . ASN A 1 98 ? -20.502 11.884 22.465 1.00 86.69 98 ASN A N 1
ATOM 752 C CA . ASN A 1 98 ? -21.346 10.741 22.832 1.00 86.69 98 ASN A CA 1
ATOM 753 C C . ASN A 1 98 ? -21.059 10.258 24.264 1.00 86.69 98 ASN A C 1
ATOM 755 O O . ASN A 1 98 ? -21.952 9.746 24.935 1.00 86.69 98 ASN A O 1
ATOM 759 N N . PHE A 1 99 ? -19.820 10.436 24.732 1.00 90.25 99 PHE A N 1
ATOM 760 C CA . PHE A 1 99 ? -19.331 9.924 26.014 1.00 90.25 99 PHE A CA 1
ATOM 761 C C . PHE A 1 99 ? -18.671 11.006 26.879 1.00 90.25 99 PHE A C 1
ATOM 763 O O . PHE A 1 99 ? -17.803 10.695 27.691 1.00 90.25 99 PHE A O 1
ATOM 770 N N . ALA A 1 100 ? -19.091 12.267 26.727 1.00 91.56 100 ALA A N 1
ATOM 771 C CA . ALA A 1 100 ? -18.474 13.430 27.379 1.00 91.56 100 ALA A CA 1
ATOM 772 C C . ALA A 1 100 ? -18.401 13.325 28.916 1.00 91.56 100 ALA A C 1
ATOM 774 O O . ALA A 1 100 ? -17.499 13.887 29.545 1.00 91.56 100 ALA A O 1
ATOM 775 N N . ASP A 1 101 ? -19.340 12.590 29.516 1.00 93.31 101 ASP A N 1
ATOM 776 C CA . ASP A 1 101 ? -19.418 12.372 30.961 1.00 93.31 101 ASP A CA 1
ATOM 777 C C . ASP A 1 101 ? -18.508 11.230 31.457 1.00 93.31 101 ASP A C 1
ATOM 779 O O . ASP A 1 101 ? -18.247 11.129 32.658 1.00 93.31 101 ASP A O 1
ATOM 783 N N . LEU A 1 102 ? -17.994 10.382 30.558 1.00 93.88 102 LEU A N 1
ATOM 784 C CA . LEU A 1 102 ? -17.161 9.227 30.897 1.00 93.88 102 LEU A CA 1
ATOM 785 C C . LEU A 1 102 ? -15.672 9.582 30.885 1.00 93.88 102 LEU A C 1
ATOM 787 O O . LEU A 1 102 ? -15.199 10.393 30.089 1.00 93.88 102 LEU A O 1
ATOM 791 N N . LYS A 1 103 ? -14.889 8.934 31.759 1.00 90.94 103 LYS A N 1
ATOM 792 C CA . LYS A 1 103 ? -13.429 9.116 31.842 1.00 90.94 103 LYS A CA 1
ATOM 793 C C . LYS A 1 103 ? -12.715 7.810 32.169 1.00 90.94 103 LYS A C 1
ATOM 795 O O . LYS A 1 103 ? -13.306 6.879 32.708 1.00 90.94 103 LYS A O 1
ATOM 800 N N . GLY A 1 104 ? -11.416 7.763 31.877 1.00 90.25 104 GLY A N 1
ATOM 801 C CA . GLY A 1 104 ? -10.565 6.620 32.213 1.00 90.25 104 GLY A CA 1
ATOM 802 C C . GLY A 1 104 ? -11.082 5.313 31.606 1.00 90.25 104 GLY A C 1
ATOM 803 O O . GLY A 1 104 ? -11.431 5.270 30.427 1.00 90.25 104 GLY A O 1
ATOM 804 N N . GLU A 1 105 ? -11.142 4.259 32.418 1.00 91.00 105 GLU A N 1
ATOM 805 C CA . GLU A 1 105 ? -11.566 2.923 31.977 1.00 91.00 105 GLU A CA 1
ATOM 806 C C . GLU A 1 105 ? -13.022 2.873 31.493 1.00 91.00 105 GLU A C 1
ATOM 808 O O . GLU A 1 105 ? -13.323 2.142 30.553 1.00 91.00 105 GLU A O 1
ATOM 813 N N . GLU A 1 106 ? -13.922 3.677 32.069 1.00 90.06 106 GLU A N 1
ATOM 814 C CA . GLU A 1 106 ? -15.331 3.707 31.650 1.00 90.06 106 GLU A CA 1
ATOM 815 C C . GLU A 1 106 ? -15.480 4.262 30.230 1.00 90.06 106 GLU A C 1
ATOM 817 O O . GLU A 1 106 ? -16.207 3.695 29.416 1.00 90.06 106 GLU A O 1
ATOM 822 N N . LEU A 1 107 ? -14.72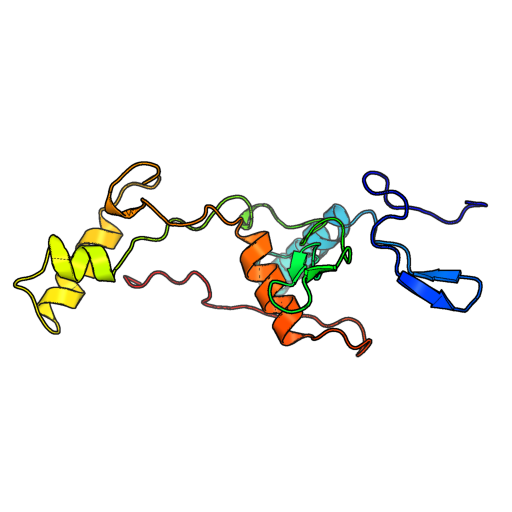7 5.319 29.906 1.00 89.88 107 LEU A N 1
ATOM 823 C CA . LEU A 1 107 ? -14.683 5.879 28.554 1.00 89.88 107 LEU A CA 1
ATOM 824 C C . LEU A 1 107 ? -14.077 4.884 27.563 1.00 89.88 107 LEU A C 1
ATOM 826 O O . LEU A 1 107 ? -14.612 4.694 26.473 1.00 89.88 107 LEU A O 1
ATOM 830 N N . LYS A 1 108 ? -12.971 4.233 27.945 1.00 86.56 108 LYS A N 1
ATOM 831 C CA . LYS A 1 108 ? -12.312 3.235 27.098 1.00 86.56 108 LYS A CA 1
ATOM 832 C C . LYS A 1 108 ? -13.266 2.089 26.769 1.00 86.56 108 LYS A C 1
ATOM 834 O O . LYS A 1 108 ? -13.397 1.733 25.604 1.00 86.56 108 LYS A O 1
ATOM 839 N N . LYS A 1 109 ? -13.971 1.571 27.777 1.00 89.00 109 LYS A N 1
ATOM 840 C CA . LYS A 1 109 ? -14.952 0.498 27.613 1.00 89.00 109 LYS A CA 1
ATOM 841 C C . LYS A 1 109 ? -16.101 0.911 26.691 1.00 89.00 109 LYS A C 1
ATOM 843 O O . LYS A 1 109 ? -16.392 0.181 25.752 1.00 89.00 109 LYS A O 1
ATOM 848 N N . ALA A 1 110 ? -16.692 2.087 26.910 1.00 87.88 110 ALA A N 1
ATOM 849 C CA . ALA A 1 110 ? -17.791 2.584 26.083 1.00 87.88 110 ALA A CA 1
ATOM 850 C C . ALA A 1 110 ? -17.377 2.783 24.615 1.00 87.88 110 ALA A C 1
ATOM 852 O O . ALA A 1 110 ? -18.118 2.421 23.705 1.00 87.88 110 ALA A O 1
ATOM 853 N N . ILE A 1 111 ? -16.166 3.298 24.377 1.00 86.38 111 ILE A N 1
ATOM 854 C CA . ILE A 1 111 ? -15.604 3.431 23.028 1.00 86.38 111 ILE A CA 1
ATOM 855 C C . ILE A 1 111 ? -15.360 2.055 22.393 1.00 86.38 111 ILE A C 1
ATOM 857 O O . ILE A 1 111 ? -15.710 1.864 21.233 1.00 86.38 111 ILE A O 1
ATOM 861 N N . SER A 1 112 ? -14.783 1.092 23.117 1.00 85.88 112 SER A N 1
ATOM 862 C CA . SER A 1 112 ? -14.541 -0.258 22.590 1.00 85.88 112 SER A CA 1
ATOM 863 C C . SER A 1 112 ? -15.841 -0.988 22.239 1.00 85.88 112 SER A C 1
ATOM 865 O O . SER A 1 112 ? -15.918 -1.596 21.175 1.00 85.88 112 SER A O 1
ATOM 867 N N . GLU A 1 113 ? -16.869 -0.888 23.088 1.00 86.44 113 GLU A N 1
ATOM 868 C CA . GLU A 1 113 ? -18.207 -1.436 22.818 1.00 86.44 113 GLU A CA 1
ATOM 869 C C . GLU A 1 113 ? -18.831 -0.774 21.582 1.00 86.44 113 GLU A C 1
ATOM 871 O O . GLU A 1 113 ? -19.304 -1.460 20.680 1.00 86.44 113 GLU A O 1
ATOM 876 N N . TYR A 1 114 ? -18.731 0.554 21.476 1.00 84.44 114 TYR A N 1
ATOM 877 C CA . TYR A 1 114 ? -19.215 1.287 20.309 1.00 84.44 114 TYR A CA 1
ATOM 878 C C . TYR A 1 114 ? -18.535 0.847 19.006 1.00 84.44 114 TYR A C 1
ATOM 880 O O . TYR A 1 114 ? -19.189 0.660 17.982 1.00 84.44 114 TYR A O 1
ATOM 888 N N . ILE A 1 115 ? -17.211 0.670 19.037 1.00 80.00 115 ILE A N 1
ATOM 889 C CA . ILE A 1 115 ? -16.434 0.229 17.876 1.00 80.00 115 ILE A CA 1
ATOM 890 C C . ILE A 1 115 ? -16.816 -1.195 17.458 1.00 80.00 115 ILE A C 1
ATOM 892 O O . ILE A 1 115 ? -16.858 -1.467 16.260 1.00 80.00 115 ILE A O 1
ATOM 896 N N . HIS A 1 116 ? -17.087 -2.083 18.415 1.00 79.81 116 HIS A N 1
ATOM 897 C CA . HIS A 1 116 ? -17.508 -3.455 18.140 1.00 79.81 116 HIS A CA 1
ATOM 898 C C . HIS A 1 116 ? -18.901 -3.512 17.491 1.00 79.81 116 HIS A C 1
ATOM 900 O O . HIS A 1 116 ? -19.122 -4.288 16.563 1.00 79.81 116 HIS A O 1
ATOM 906 N N . ASP A 1 117 ? -19.826 -2.664 17.943 1.00 78.25 117 ASP A N 1
ATOM 907 C CA . ASP A 1 117 ? -21.228 -2.695 17.510 1.00 78.25 117 ASP A CA 1
ATOM 908 C C . ASP A 1 117 ? -21.506 -1.871 16.239 1.00 78.25 117 ASP A C 1
ATOM 910 O O . ASP A 1 117 ? -22.621 -1.889 15.701 1.00 78.25 117 ASP A O 1
ATOM 914 N N . LYS A 1 118 ? -20.505 -1.141 15.732 1.00 72.94 118 LYS A N 1
ATOM 915 C CA . LYS A 1 118 ? -20.658 -0.262 14.568 1.00 72.94 118 LYS A CA 1
ATOM 916 C C . LYS A 1 118 ? -20.954 -1.034 13.278 1.00 72.94 118 LYS A C 1
ATOM 918 O O . LYS A 1 118 ? -20.538 -2.174 13.075 1.00 72.94 118 LYS A O 1
ATOM 923 N N . LYS A 1 119 ? -21.613 -0.360 12.332 1.00 62.34 119 LYS A N 1
ATOM 924 C CA . LYS A 1 119 ? -21.835 -0.894 10.980 1.00 62.34 119 LYS A CA 1
ATOM 925 C C . LYS A 1 119 ? -20.554 -0.864 10.138 1.00 62.34 119 LYS A C 1
ATOM 927 O O . LYS A 1 119 ? -19.703 0.011 10.282 1.00 62.34 119 LYS A O 1
ATOM 932 N N . ASN A 1 120 ? -20.465 -1.797 9.189 1.00 60.47 120 ASN A N 1
ATOM 933 C CA . ASN A 1 120 ? -19.332 -1.931 8.263 1.00 60.47 120 ASN A CA 1
ATOM 934 C C . ASN A 1 120 ? -19.153 -0.748 7.295 1.00 60.47 120 ASN A C 1
ATOM 936 O O . ASN A 1 120 ? -18.093 -0.640 6.687 1.00 60.47 120 ASN A O 1
ATOM 940 N N . ASP A 1 121 ? -20.151 0.126 7.163 1.00 60.91 121 ASP A N 1
ATOM 941 C CA . ASP A 1 121 ? -20.085 1.331 6.341 1.00 60.91 121 ASP A CA 1
ATOM 942 C C . ASP A 1 121 ? -20.681 2.508 7.123 1.00 60.91 121 ASP A C 1
ATOM 944 O O . ASP A 1 121 ? -21.870 2.504 7.447 1.00 60.91 121 ASP A O 1
ATOM 948 N N . LEU A 1 122 ? -19.826 3.470 7.471 1.00 62.84 122 LEU A N 1
ATOM 949 C CA . LEU A 1 122 ? -20.186 4.684 8.208 1.00 62.84 122 LEU A CA 1
ATOM 950 C C . LEU A 1 122 ? -20.237 5.914 7.297 1.00 62.84 122 LEU A C 1
ATOM 952 O O . LEU A 1 122 ? -20.371 7.032 7.793 1.00 62.84 122 LEU A O 1
ATOM 956 N N . VAL A 1 123 ? -20.090 5.745 5.975 1.00 59.78 123 VAL A N 1
ATOM 957 C CA . VAL A 1 123 ? -20.030 6.865 5.032 1.00 59.78 123 VAL A CA 1
ATOM 958 C C . VAL A 1 123 ? -21.292 7.724 5.153 1.00 59.78 123 VAL A C 1
ATOM 960 O O . VAL A 1 123 ? -22.392 7.315 4.790 1.00 59.78 123 VAL A O 1
ATOM 963 N N . GLY A 1 124 ? -21.113 8.955 5.639 1.00 57.28 124 GLY A N 1
ATOM 964 C CA . GLY A 1 124 ? -22.187 9.941 5.781 1.00 57.28 124 GLY A CA 1
ATOM 965 C C . GLY A 1 124 ? -22.725 10.100 7.204 1.00 57.28 124 GLY A C 1
ATOM 966 O O . GLY A 1 124 ? -23.567 10.970 7.426 1.00 57.28 124 GLY A O 1
ATOM 967 N N . GLU A 1 125 ? -22.224 9.334 8.174 1.00 65.88 125 GLU A N 1
ATOM 968 C CA . GLU A 1 125 ? -22.517 9.559 9.588 1.00 65.88 125 GLU A CA 1
ATOM 969 C C . GLU A 1 125 ? -21.650 10.695 10.151 1.00 65.88 125 GLU A C 1
ATOM 971 O O . GLU A 1 125 ? -20.511 10.904 9.728 1.00 65.88 125 GLU A O 1
ATOM 976 N N . ALA A 1 126 ? -22.175 11.453 11.125 1.00 61.00 126 ALA A N 1
ATOM 977 C CA . ALA A 1 126 ? -21.476 12.608 11.708 1.00 61.00 126 ALA A CA 1
ATOM 978 C C . ALA A 1 126 ? -20.071 12.253 12.232 1.00 61.00 126 ALA A C 1
ATOM 980 O O . ALA A 1 126 ? -19.143 13.062 12.182 1.00 61.00 126 ALA A O 1
ATOM 981 N N . GLU A 1 127 ? -19.919 11.007 12.664 1.00 62.00 127 GLU A N 1
ATOM 982 C CA . GLU A 1 127 ? -18.706 10.415 13.215 1.00 62.00 127 GLU A CA 1
ATOM 983 C C . GLU A 1 127 ? -17.654 10.078 12.145 1.00 62.00 127 GLU A C 1
ATOM 985 O O . GLU A 1 127 ? -16.465 9.993 12.465 1.00 62.00 127 GLU A O 1
ATOM 990 N N . SER A 1 128 ? -18.067 9.963 10.876 1.00 62.34 128 SER A N 1
ATOM 991 C CA . SER A 1 128 ? -17.206 9.770 9.703 1.00 62.34 128 SER A CA 1
ATOM 992 C C . SER A 1 128 ? -16.951 11.080 8.933 1.00 62.34 128 SER A C 1
ATOM 994 O O . SER A 1 128 ? -16.051 11.156 8.095 1.00 62.34 128 SER A O 1
ATOM 996 N N . LEU A 1 129 ? -17.721 12.148 9.186 1.00 57.97 129 LEU A N 1
ATOM 997 C CA . LEU A 1 129 ? -17.618 13.407 8.439 1.00 57.97 129 LEU A CA 1
ATOM 998 C C . LEU A 1 129 ? -16.245 14.056 8.614 1.00 57.97 129 LEU A C 1
ATOM 1000 O O . LEU A 1 129 ? -15.930 14.564 9.684 1.00 57.97 129 LEU A O 1
ATOM 1004 N N . GLY A 1 130 ? -15.442 14.114 7.550 1.00 56.47 130 GLY A N 1
ATOM 1005 C CA . GLY A 1 130 ? -14.109 14.726 7.537 1.00 56.47 130 GLY A CA 1
ATOM 1006 C C . GLY A 1 130 ? -12.948 13.731 7.606 1.00 56.47 130 GLY A C 1
ATOM 1007 O O . GLY A 1 130 ? -11.808 14.166 7.746 1.00 56.47 130 GLY A O 1
ATOM 1008 N N . THR A 1 131 ? -13.210 12.425 7.507 1.00 61.97 131 THR A N 1
ATOM 1009 C CA . THR A 1 131 ? -12.189 11.458 7.087 1.00 61.97 131 THR A CA 1
ATOM 1010 C C . THR A 1 131 ? -12.023 11.568 5.572 1.00 61.97 131 THR A C 1
ATOM 1012 O O . THR A 1 131 ? -12.989 11.397 4.827 1.00 61.97 131 THR A O 1
ATOM 1015 N N . THR A 1 132 ? -10.821 11.875 5.088 1.00 59.84 132 THR A N 1
ATOM 1016 C CA . THR A 1 132 ? -10.538 11.759 3.652 1.00 59.84 132 THR A CA 1
ATOM 1017 C C . THR A 1 132 ? -10.563 10.271 3.303 1.00 59.84 132 THR A C 1
ATOM 1019 O O . THR A 1 132 ? -9.796 9.533 3.922 1.00 59.84 132 THR A O 1
ATOM 1022 N N . PRO A 1 133 ? -11.396 9.811 2.351 1.00 65.00 133 PRO A N 1
ATOM 1023 C CA . PRO A 1 133 ? -11.464 8.402 1.972 1.00 65.00 133 PRO A CA 1
ATOM 1024 C C . PRO A 1 133 ? -10.195 8.026 1.200 1.00 65.00 133 PRO A C 1
ATOM 1026 O O . PRO A 1 133 ? -10.162 8.029 -0.029 1.00 65.00 133 PRO A O 1
ATOM 1029 N N . ARG A 1 134 ? -9.104 7.792 1.930 1.00 77.25 134 ARG A N 1
ATOM 1030 C CA . ARG A 1 134 ? -7.823 7.356 1.375 1.00 77.25 134 ARG A CA 1
ATOM 1031 C C . ARG A 1 134 ? -7.859 5.853 1.178 1.00 77.25 134 ARG A C 1
ATOM 1033 O O . ARG A 1 134 ? -8.346 5.131 2.046 1.00 77.25 134 ARG A O 1
ATOM 1040 N N . ARG A 1 135 ? -7.335 5.380 0.050 1.00 87.75 135 ARG A N 1
ATOM 1041 C 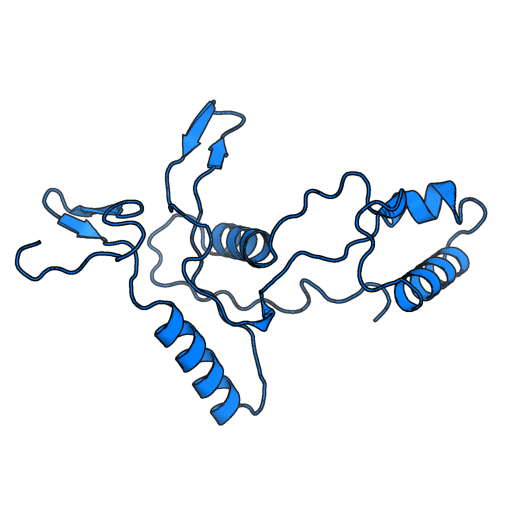CA . ARG A 1 135 ? -7.227 3.942 -0.203 1.00 87.75 135 ARG A CA 1
ATOM 1042 C C . ARG A 1 135 ? -6.199 3.345 0.752 1.00 87.75 135 ARG A C 1
ATOM 1044 O O . ARG A 1 135 ? -5.217 4.008 1.091 1.00 87.75 135 ARG A O 1
ATOM 1051 N N . LEU A 1 136 ? -6.399 2.093 1.160 1.00 90.56 136 LEU A N 1
ATOM 1052 C CA . LEU A 1 136 ? -5.441 1.381 2.018 1.00 90.56 136 LEU A CA 1
ATOM 1053 C C . LEU A 1 136 ? -4.038 1.377 1.392 1.00 90.56 136 LEU A C 1
ATOM 1055 O O . LEU A 1 136 ? -3.053 1.656 2.071 1.00 90.56 136 LEU A O 1
ATOM 1059 N N . THR A 1 137 ? -3.965 1.155 0.080 1.00 92.81 137 THR A N 1
ATOM 1060 C CA . THR A 1 137 ? -2.725 1.177 -0.710 1.00 92.81 137 THR A CA 1
ATOM 1061 C C . THR A 1 137 ? -2.000 2.514 -0.657 1.00 92.81 137 THR A C 1
ATOM 1063 O O . THR A 1 137 ? -0.776 2.529 -0.635 1.00 92.81 137 THR A O 1
ATOM 1066 N N . ASP A 1 138 ? -2.727 3.631 -0.608 1.00 90.12 138 ASP A N 1
ATOM 1067 C CA . ASP A 1 138 ? -2.114 4.960 -0.593 1.00 90.12 138 ASP A CA 1
ATOM 1068 C C . ASP A 1 138 ? -1.475 5.226 0.775 1.00 90.12 138 ASP A C 1
ATOM 1070 O O . ASP A 1 138 ? -0.350 5.707 0.864 1.00 90.12 138 ASP A O 1
ATOM 1074 N N . LEU A 1 139 ? -2.171 4.853 1.855 1.00 89.44 139 LEU A N 1
ATOM 1075 C CA . LEU A 1 139 ? -1.673 4.987 3.227 1.00 89.44 139 LEU A CA 1
ATOM 1076 C C . LEU A 1 139 ? -0.454 4.099 3.483 1.00 89.44 139 LEU A C 1
ATOM 1078 O O . LEU A 1 139 ? 0.571 4.574 3.974 1.00 89.44 139 LEU A O 1
ATOM 1082 N N . ILE A 1 140 ? -0.566 2.818 3.130 1.00 92.75 140 ILE A N 1
ATOM 1083 C CA . ILE A 1 140 ? 0.509 1.841 3.302 1.00 92.75 140 ILE A CA 1
ATOM 1084 C C . ILE A 1 140 ? 1.690 2.198 2.39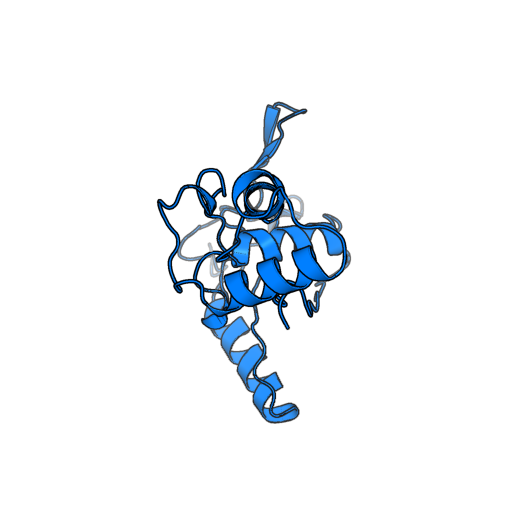9 1.00 92.75 140 ILE A C 1
ATOM 1086 O O . ILE A 1 140 ? 2.827 2.184 2.859 1.00 92.75 140 ILE A O 1
ATOM 1090 N N . GLY A 1 141 ? 1.436 2.569 1.142 1.00 91.81 141 GLY A N 1
ATOM 1091 C CA . GLY A 1 141 ? 2.476 2.965 0.197 1.00 91.81 141 GLY A CA 1
ATOM 1092 C C . GLY A 1 141 ? 3.266 4.179 0.678 1.00 91.81 141 GLY A C 1
ATOM 1093 O O . GLY A 1 141 ? 4.491 4.121 0.697 1.00 91.81 141 GLY A O 1
ATOM 1094 N N . SER A 1 142 ? 2.597 5.220 1.190 1.00 88.75 142 SER A N 1
ATOM 1095 C CA . SER A 1 142 ? 3.284 6.366 1.804 1.00 88.75 142 SER A CA 1
ATOM 1096 C C . SER A 1 142 ? 4.108 5.982 3.040 1.00 88.75 142 SER A C 1
ATOM 1098 O O . SER A 1 142 ? 5.184 6.536 3.256 1.00 88.75 142 SER A O 1
ATOM 1100 N N . LEU A 1 143 ? 3.635 5.037 3.864 1.00 91.06 143 LEU A N 1
ATOM 1101 C CA . LEU A 1 143 ? 4.416 4.527 4.997 1.00 91.06 143 LEU A CA 1
ATOM 1102 C C . LEU A 1 143 ? 5.666 3.774 4.518 1.00 91.06 143 LEU A C 1
ATOM 1104 O O . LEU A 1 143 ? 6.750 3.952 5.081 1.00 91.06 143 LEU A O 1
ATOM 1108 N N . CYS A 1 144 ? 5.517 2.940 3.490 1.00 91.75 144 CYS A N 1
ATOM 1109 C CA . CYS A 1 144 ? 6.617 2.213 2.875 1.00 91.75 144 CYS A CA 1
ATOM 1110 C C . CYS A 1 144 ? 7.651 3.176 2.287 1.00 91.75 144 CYS A C 1
ATOM 1112 O O . CYS A 1 144 ? 8.828 3.039 2.610 1.00 91.75 144 CYS A O 1
ATOM 1114 N N . ASP A 1 145 ? 7.214 4.170 1.510 1.00 87.88 145 ASP A N 1
ATOM 1115 C CA . ASP A 1 145 ? 8.077 5.190 0.910 1.00 87.88 145 ASP A CA 1
ATOM 1116 C C . ASP A 1 145 ? 8.857 5.975 1.973 1.00 87.88 145 ASP A C 1
ATOM 1118 O O . ASP A 1 145 ? 10.085 6.043 1.918 1.00 87.88 145 ASP A O 1
ATOM 1122 N N . LEU A 1 146 ? 8.181 6.434 3.035 1.00 87.56 146 LEU A N 1
ATOM 1123 C CA . LEU A 1 146 ? 8.836 7.088 4.173 1.00 87.56 146 LEU A CA 1
ATOM 1124 C C . LEU A 1 146 ? 9.896 6.190 4.835 1.00 87.56 146 LEU A C 1
ATOM 1126 O O . LEU A 1 146 ? 10.930 6.678 5.295 1.00 87.56 146 LEU A O 1
ATOM 1130 N N . THR A 1 147 ? 9.642 4.882 4.894 1.00 89.62 147 THR A N 1
ATOM 1131 C CA . THR A 1 147 ? 10.544 3.904 5.517 1.00 89.62 147 THR A CA 1
ATOM 1132 C C . THR A 1 147 ? 11.750 3.594 4.628 1.00 89.62 147 THR A C 1
ATOM 1134 O O . THR A 1 147 ? 12.875 3.517 5.126 1.00 89.62 147 THR A O 1
ATOM 1137 N N . SER A 1 148 ? 11.550 3.416 3.318 1.00 87.75 148 SER A N 1
ATOM 1138 C CA . SER A 1 148 ? 12.644 3.146 2.378 1.00 87.75 148 SER A CA 1
ATOM 1139 C C . SER A 1 148 ? 13.466 4.388 2.036 1.00 87.75 148 SER A C 1
ATOM 1141 O O . SER A 1 148 ? 14.687 4.291 1.862 1.00 87.75 148 SER A O 1
ATOM 1143 N N . GLY A 1 149 ? 12.815 5.550 1.990 1.00 80.25 149 GLY A N 1
ATOM 1144 C CA . GLY A 1 149 ? 13.349 6.805 1.477 1.00 80.25 149 GLY A CA 1
ATOM 1145 C C . GLY A 1 149 ? 13.592 6.787 -0.037 1.00 80.25 149 GLY A C 1
ATOM 1146 O O . GLY A 1 149 ? 13.536 5.749 -0.689 1.00 80.25 149 GLY A O 1
ATOM 1147 N N . SER A 1 150 ? 13.956 7.949 -0.581 1.00 71.69 150 SER A N 1
ATOM 1148 C CA . SER A 1 150 ? 14.144 8.195 -2.023 1.00 71.69 150 SER A CA 1
ATOM 1149 C C . SER A 1 150 ? 15.502 7.758 -2.593 1.00 71.69 150 SER A C 1
ATOM 1151 O O . SER A 1 150 ? 15.804 7.978 -3.765 1.00 71.69 150 SER A O 1
ATOM 1153 N N . GLY A 1 151 ? 16.371 7.180 -1.761 1.00 62.97 151 GLY A N 1
ATOM 1154 C CA . GLY A 1 151 ? 17.704 6.752 -2.177 1.00 62.97 151 GLY A CA 1
ATOM 1155 C C . GLY A 1 151 ? 17.677 5.369 -2.820 1.00 62.97 151 GLY A C 1
ATOM 1156 O O . GLY A 1 151 ? 17.014 4.472 -2.308 1.00 62.97 151 GLY A O 1
ATOM 1157 N N . ASP A 1 152 ? 18.473 5.171 -3.872 1.00 59.47 152 ASP A N 1
ATOM 1158 C CA . ASP A 1 152 ? 18.663 3.892 -4.579 1.00 59.47 152 ASP A CA 1
ATOM 1159 C C . ASP A 1 152 ? 19.462 2.886 -3.714 1.00 59.47 152 ASP A C 1
ATOM 1161 O O . ASP A 1 152 ? 20.560 2.442 -4.046 1.00 59.47 152 ASP A O 1
ATOM 1165 N N . LYS A 1 153 ? 18.938 2.567 -2.523 1.00 62.41 153 LYS A N 1
ATOM 1166 C CA . LYS A 1 153 ? 19.537 1.667 -1.522 1.00 62.41 153 LYS A CA 1
ATOM 1167 C C . LYS A 1 153 ? 19.286 0.183 -1.844 1.00 62.41 153 LYS A C 1
ATOM 1169 O O . LYS A 1 153 ? 19.426 -0.666 -0.966 1.00 62.41 153 LYS A O 1
ATOM 1174 N N . GLY A 1 154 ? 18.918 -0.135 -3.088 1.00 69.44 154 GLY A N 1
ATOM 1175 C CA . GLY A 1 154 ? 18.518 -1.468 -3.547 1.00 69.44 154 GLY A CA 1
ATOM 1176 C C . GLY A 1 154 ? 17.006 -1.592 -3.756 1.00 69.44 154 GLY A C 1
ATOM 1177 O O . GLY A 1 154 ? 16.337 -0.618 -4.085 1.00 69.44 154 GLY A O 1
ATOM 1178 N N . THR A 1 155 ? 16.464 -2.801 -3.584 1.00 67.94 155 THR A N 1
ATOM 1179 C CA . THR A 1 155 ? 15.015 -3.072 -3.648 1.00 67.94 155 THR A CA 1
ATOM 1180 C C . THR A 1 155 ? 14.493 -3.311 -2.230 1.00 67.94 155 THR A C 1
ATOM 1182 O O . THR A 1 155 ? 14.536 -4.448 -1.752 1.00 67.94 155 THR A O 1
ATOM 1185 N N . PRO A 1 156 ? 14.088 -2.252 -1.508 1.00 79.88 156 PRO A N 1
ATOM 1186 C CA . PRO A 1 156 ? 13.634 -2.376 -0.131 1.00 79.88 156 PRO A CA 1
ATOM 1187 C C . PRO A 1 156 ? 12.349 -3.209 -0.060 1.00 79.88 156 PRO A C 1
ATOM 1189 O O . PRO A 1 156 ? 11.425 -3.028 -0.848 1.00 79.88 156 PRO A O 1
ATOM 1192 N N . ILE A 1 157 ? 12.299 -4.126 0.906 1.00 90.44 157 ILE A N 1
ATOM 1193 C CA . ILE A 1 157 ? 11.078 -4.832 1.296 1.00 90.44 157 ILE A CA 1
ATOM 1194 C C . ILE A 1 157 ? 10.696 -4.301 2.671 1.00 90.44 157 ILE A C 1
ATOM 1196 O O . ILE A 1 157 ? 11.476 -4.418 3.618 1.00 90.44 157 ILE A O 1
ATOM 1200 N N . VAL A 1 158 ? 9.501 -3.727 2.777 1.00 93.12 158 VAL A N 1
ATOM 1201 C CA . VAL A 1 158 ? 8.945 -3.245 4.042 1.00 93.12 158 VAL A CA 1
ATOM 1202 C C . VAL A 1 158 ? 7.894 -4.247 4.505 1.00 93.12 158 VAL A C 1
ATOM 1204 O O . VAL A 1 158 ? 6.933 -4.524 3.792 1.00 93.12 158 VAL A O 1
ATOM 1207 N N . TYR A 1 159 ? 8.092 -4.818 5.693 1.00 94.50 159 TYR A N 1
ATOM 1208 C CA . TYR A 1 159 ? 7.099 -5.670 6.343 1.00 94.50 159 TYR A CA 1
ATOM 1209 C C . TYR A 1 159 ? 6.334 -4.844 7.373 1.00 94.50 159 TYR A C 1
ATOM 1211 O O . TYR A 1 159 ? 6.932 -4.288 8.293 1.00 94.50 159 TYR A O 1
ATOM 1219 N N . ILE A 1 160 ? 5.017 -4.766 7.202 1.00 93.31 160 ILE A N 1
ATOM 1220 C CA . ILE A 1 160 ? 4.122 -3.986 8.055 1.00 93.31 160 ILE A CA 1
ATOM 1221 C C . ILE A 1 160 ? 3.227 -4.951 8.821 1.00 93.31 160 ILE A C 1
ATOM 1223 O O . ILE A 1 160 ? 2.636 -5.860 8.242 1.00 93.31 160 ILE A O 1
ATOM 1227 N N . GLN A 1 161 ? 3.113 -4.728 10.127 1.00 92.00 161 GLN A N 1
ATOM 1228 C CA . GLN A 1 161 ? 2.233 -5.479 11.010 1.00 92.00 161 GLN A CA 1
ATOM 1229 C C . GLN A 1 161 ? 1.547 -4.516 11.977 1.00 92.00 161 GLN A C 1
ATOM 1231 O O . GLN A 1 161 ? 2.154 -3.548 12.428 1.00 92.00 161 GLN A O 1
ATOM 1236 N N . GLY A 1 162 ? 0.281 -4.792 12.277 1.00 86.50 162 GLY A N 1
ATOM 1237 C CA . GLY A 1 162 ? -0.500 -4.059 13.267 1.00 86.50 162 GLY A CA 1
ATOM 1238 C C . GLY A 1 162 ? -1.010 -2.684 12.835 1.00 86.50 162 GLY A C 1
ATOM 1239 O O . GLY A 1 162 ? -1.540 -1.936 13.646 1.00 86.50 162 GLY A O 1
ATOM 1240 N N . TYR A 1 163 ? -0.844 -2.318 11.559 1.00 83.38 163 TYR A N 1
ATOM 1241 C CA . TYR A 1 163 ? -1.189 -0.975 11.079 1.00 83.38 163 TYR A CA 1
ATOM 1242 C C . TYR A 1 163 ? -2.698 -0.693 11.088 1.00 83.38 163 TYR A C 1
ATOM 1244 O O . TYR A 1 163 ? -3.105 0.443 11.309 1.00 83.38 163 TYR A O 1
ATOM 1252 N N . PHE A 1 164 ? -3.518 -1.725 10.883 1.00 76.31 164 PHE A N 1
ATOM 1253 C CA . PHE A 1 164 ? -4.980 -1.646 10.956 1.00 76.31 164 PHE A CA 1
ATOM 1254 C C . PHE A 1 164 ? -5.550 -2.482 12.105 1.00 76.31 164 PHE A C 1
ATOM 1256 O O . PHE A 1 164 ? -6.714 -2.877 12.044 1.00 76.31 164 PHE A O 1
ATOM 1263 N N . ASP A 1 165 ? -4.744 -2.765 13.134 1.00 78.19 165 ASP A N 1
ATOM 1264 C CA . ASP A 1 165 ? -5.267 -3.401 14.342 1.00 78.19 165 ASP A CA 1
ATOM 1265 C C . ASP A 1 165 ? -6.343 -2.490 14.938 1.00 78.19 165 ASP A C 1
ATOM 1267 O O . ASP A 1 165 ? -6.182 -1.268 15.050 1.00 78.19 165 ASP A O 1
ATOM 1271 N N . ASN A 1 166 ? -7.483 -3.085 15.265 1.00 69.12 166 ASN A N 1
ATOM 1272 C CA . ASN A 1 166 ? -8.608 -2.342 15.790 1.00 69.12 166 ASN A CA 1
ATOM 1273 C C . ASN A 1 166 ? -8.343 -1.984 17.259 1.00 69.12 166 ASN A C 1
ATOM 1275 O O . ASN A 1 166 ? -7.916 -2.823 18.038 1.00 69.12 166 ASN A O 1
ATOM 1279 N N . PHE A 1 167 ? -8.652 -0.753 17.669 1.00 69.56 167 PHE A N 1
ATOM 1280 C CA . PHE A 1 167 ? -8.510 -0.309 19.061 1.00 69.56 167 PHE A CA 1
ATOM 1281 C C . PHE A 1 167 ? -9.289 -1.174 20.072 1.00 69.56 167 PHE A C 1
ATOM 1283 O O . PHE A 1 167 ? -8.976 -1.171 21.262 1.00 69.56 167 PHE A O 1
ATOM 1290 N N . SER A 1 168 ? -10.341 -1.862 19.622 1.00 64.38 168 SER A N 1
ATOM 1291 C CA . SER A 1 168 ? -11.138 -2.769 20.451 1.00 64.38 168 SER A CA 1
ATOM 1292 C C . SER A 1 168 ? -10.593 -4.201 20.544 1.00 64.38 168 SER A C 1
ATOM 1294 O O . SER A 1 168 ? -11.178 -4.991 21.284 1.00 64.38 168 SER A O 1
ATOM 1296 N N . GLU A 1 169 ? -9.544 -4.545 19.794 1.00 60.75 169 GLU A N 1
ATOM 1297 C CA . GLU A 1 169 ? -8.890 -5.867 19.781 1.00 60.75 169 GLU A CA 1
ATOM 1298 C C . GLU A 1 169 ? -7.577 -5.857 20.582 1.00 60.75 169 GLU A C 1
ATOM 1300 O O . GLU A 1 169 ? -7.290 -6.891 21.230 1.00 60.75 169 GLU A O 1
#